Protein AF-A0A329K9L2-F1 (afdb_monomer)

Structure (mmCIF, N/CA/C/O backbone):
data_AF-A0A329K9L2-F1
#
_entry.id   AF-A0A329K9L2-F1
#
loop_
_atom_site.group_PDB
_atom_site.id
_atom_site.type_symbol
_atom_site.label_atom_id
_atom_site.label_alt_id
_atom_site.label_comp_id
_atom_site.label_asym_id
_atom_site.label_entity_id
_atom_site.label_seq_id
_atom_site.pdbx_PDB_ins_code
_atom_site.Cartn_x
_atom_site.Cartn_y
_atom_site.Cartn_z
_atom_site.occupancy
_atom_site.B_iso_or_equiv
_atom_site.auth_seq_id
_atom_site.auth_comp_id
_atom_site.auth_asym_id
_atom_site.auth_atom_id
_atom_site.pdbx_PDB_model_num
ATOM 1 N N . ALA A 1 1 ? -8.186 8.680 18.188 1.00 75.81 1 ALA A N 1
ATOM 2 C CA . ALA A 1 1 ? -8.392 7.376 17.521 1.00 75.81 1 ALA A CA 1
ATOM 3 C C . ALA A 1 1 ? -9.647 6.696 18.078 1.00 75.81 1 ALA A C 1
ATOM 5 O O . ALA A 1 1 ? -9.616 6.230 19.210 1.00 75.81 1 ALA A O 1
ATOM 6 N N . ALA A 1 2 ? -10.760 6.678 17.331 1.00 92.00 2 ALA A N 1
ATOM 7 C CA . ALA A 1 2 ? -12.064 6.234 17.851 1.00 92.00 2 ALA A CA 1
ATOM 8 C C . ALA A 1 2 ? -12.165 4.711 18.087 1.00 92.00 2 ALA A C 1
ATOM 10 O O . ALA A 1 2 ? -12.655 4.294 19.131 1.00 92.00 2 ALA A O 1
ATOM 11 N N . PHE A 1 3 ? -11.651 3.880 17.172 1.00 92.75 3 PHE A N 1
ATOM 12 C CA . PHE A 1 3 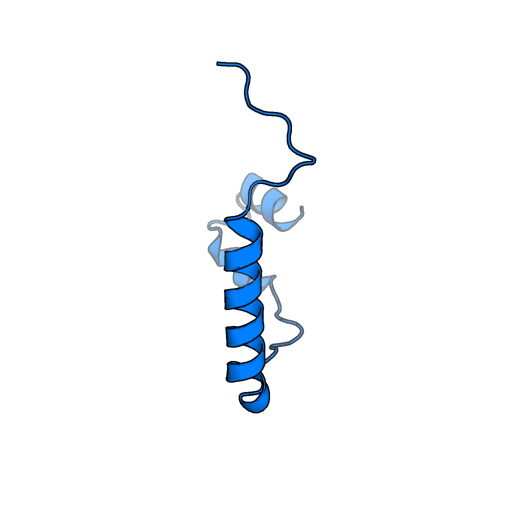? -11.638 2.418 17.340 1.00 92.75 3 PHE A CA 1
ATOM 13 C C . PHE A 1 3 ? -10.794 1.982 18.551 1.00 92.75 3 PHE A C 1
ATOM 15 O O . PHE A 1 3 ? -11.255 1.215 19.389 1.00 92.75 3 PHE A O 1
ATOM 22 N N . LEU A 1 4 ? -9.590 2.548 18.700 1.00 93.06 4 LEU A N 1
ATOM 23 C CA . LEU A 1 4 ? -8.710 2.253 19.837 1.00 93.06 4 LEU A CA 1
ATOM 24 C C . LEU A 1 4 ? -9.323 2.678 21.178 1.00 93.06 4 LEU A C 1
ATOM 26 O O . LEU A 1 4 ? -9.192 1.961 22.165 1.00 93.06 4 LEU A O 1
ATOM 30 N N . ALA A 1 5 ? -10.043 3.803 21.211 1.00 95.19 5 ALA A N 1
ATOM 31 C CA . ALA A 1 5 ? -10.779 4.210 22.403 1.00 95.19 5 ALA A CA 1
ATOM 32 C C . ALA A 1 5 ? -11.864 3.187 22.783 1.00 95.19 5 ALA A C 1
ATOM 34 O O . ALA A 1 5 ? -12.032 2.898 23.961 1.00 95.19 5 ALA A O 1
ATOM 35 N N . ARG A 1 6 ? -12.557 2.590 21.802 1.00 94.31 6 ARG A N 1
ATOM 36 C CA . ARG A 1 6 ? -13.573 1.547 22.032 1.00 94.31 6 ARG A CA 1
ATOM 37 C C . ARG A 1 6 ? -12.974 0.210 22.481 1.00 94.31 6 ARG A C 1
ATOM 39 O O . ARG A 1 6 ? -13.552 -0.417 23.362 1.00 94.31 6 ARG A O 1
ATOM 46 N N . MET A 1 7 ? -11.810 -0.178 21.953 1.00 94.69 7 MET A N 1
ATOM 47 C CA . MET A 1 7 ? -11.028 -1.318 22.466 1.00 94.69 7 MET A CA 1
ATOM 48 C C . MET A 1 7 ? -10.684 -1.127 23.951 1.00 94.69 7 MET A C 1
ATOM 50 O O . MET A 1 7 ? -10.889 -2.031 24.754 1.00 94.69 7 MET A O 1
ATOM 54 N N . ALA A 1 8 ? -10.219 0.068 24.336 1.00 95.69 8 ALA A N 1
ATOM 55 C CA . ALA A 1 8 ? -9.823 0.360 25.716 1.00 95.69 8 ALA A CA 1
ATOM 56 C C . ALA A 1 8 ? -10.982 0.269 26.726 1.00 95.69 8 ALA A C 1
ATOM 58 O O . ALA A 1 8 ? -10.746 -0.006 27.899 1.00 95.69 8 ALA A O 1
ATOM 59 N N . VAL A 1 9 ? -12.225 0.474 26.279 1.00 96.56 9 VAL A N 1
ATOM 60 C CA . VAL A 1 9 ? -13.433 0.340 27.112 1.00 96.56 9 VAL A CA 1
ATOM 61 C C . VAL A 1 9 ? -14.202 -0.968 26.864 1.00 96.56 9 VAL A C 1
ATOM 63 O O . VAL A 1 9 ? -15.350 -1.085 27.281 1.00 96.56 9 VAL A O 1
ATOM 66 N N . GLY A 1 10 ? -13.602 -1.948 26.174 1.00 94.88 10 GLY A N 1
ATOM 67 C CA . GLY A 1 10 ? -14.186 -3.283 25.964 1.00 94.88 10 GLY A CA 1
ATOM 68 C C . GLY A 1 10 ? -15.376 -3.341 24.998 1.00 94.88 10 GLY A C 1
ATOM 69 O O . GLY A 1 10 ? -16.098 -4.333 24.967 1.00 94.88 10 GLY A O 1
ATOM 70 N N . LEU A 1 11 ? -15.598 -2.289 24.205 1.00 93.81 11 LEU A N 1
ATOM 71 C CA . LEU A 1 11 ? -16.655 -2.235 23.182 1.00 93.81 11 LEU A CA 1
ATOM 72 C C . LEU A 1 11 ? -16.245 -2.888 21.851 1.00 93.81 11 LEU A C 1
ATOM 74 O O . LEU A 1 11 ? -17.072 -3.043 20.950 1.00 93.81 11 LEU A O 1
ATOM 78 N N . GLU A 1 12 ? -14.965 -3.213 21.722 1.00 94.75 12 GLU A N 1
ATOM 79 C CA . GLU A 1 12 ? -14.363 -4.033 20.675 1.00 94.75 12 GLU A CA 1
ATOM 80 C C . GLU A 1 12 ? -13.526 -5.094 21.396 1.00 94.75 12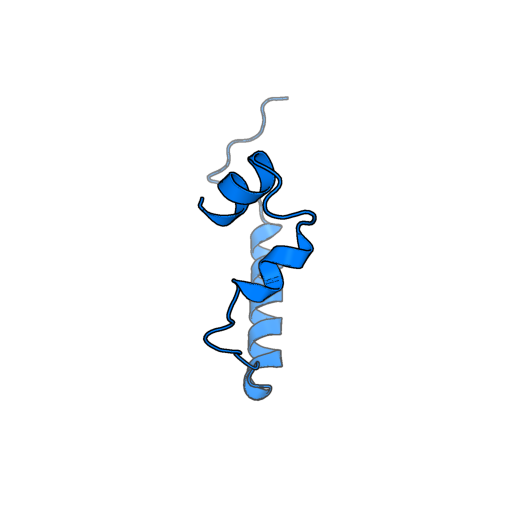 GLU A C 1
ATOM 82 O O . GLU A 1 12 ? -12.943 -4.813 22.447 1.00 94.75 12 GLU A O 1
ATOM 87 N N . THR A 1 13 ? -13.478 -6.305 20.857 1.00 91.00 13 THR A N 1
ATOM 88 C CA . THR A 1 13 ? -12.861 -7.460 21.527 1.00 91.00 13 THR A CA 1
ATOM 89 C C . THR A 1 13 ? -11.544 -7.862 20.880 1.00 91.00 13 THR A C 1
ATOM 91 O O . THR A 1 13 ? -10.645 -8.371 21.550 1.00 91.00 13 THR A O 1
ATOM 94 N N . THR A 1 14 ? -11.405 -7.603 19.579 1.00 94.06 14 THR A N 1
ATOM 95 C CA . THR A 1 14 ? -10.225 -7.958 18.795 1.00 94.06 14 THR A CA 1
ATOM 96 C C . THR A 1 14 ? -9.883 -6.858 17.796 1.00 94.06 14 THR A C 1
ATOM 98 O O . THR A 1 14 ? -10.736 -6.088 17.363 1.00 94.06 14 THR A O 1
ATOM 101 N N . ILE A 1 15 ? -8.628 -6.822 17.342 1.00 92.38 15 ILE A N 1
ATOM 102 C CA . ILE A 1 15 ? -8.220 -5.928 16.247 1.00 92.38 15 ILE A CA 1
ATOM 103 C C . ILE A 1 15 ? -8.988 -6.256 14.950 1.00 92.38 15 ILE A C 1
ATOM 105 O O . ILE A 1 15 ? -9.249 -5.355 14.156 1.00 92.38 15 ILE A O 1
ATOM 109 N N . ALA A 1 16 ? -9.420 -7.509 14.756 1.00 94.62 16 ALA A N 1
ATOM 110 C CA . ALA A 1 16 ? -10.221 -7.914 13.601 1.00 94.62 16 ALA A CA 1
ATOM 111 C C . ALA A 1 16 ? -11.603 -7.232 13.557 1.00 94.62 16 ALA A C 1
ATOM 113 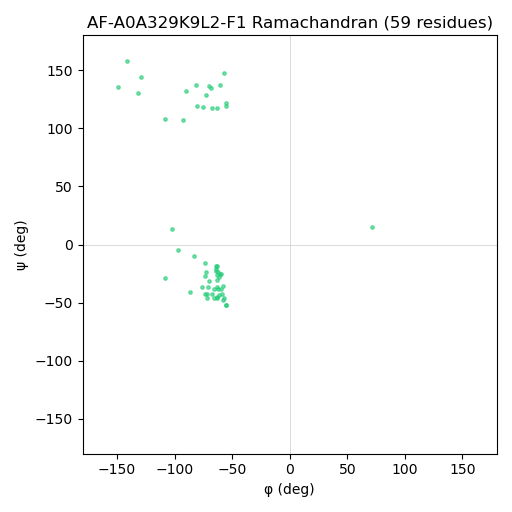O O . ALA A 1 16 ? -12.167 -7.067 12.473 1.00 94.62 16 ALA A O 1
ATOM 114 N N . ASP A 1 17 ? -12.119 -6.728 14.682 1.00 92.62 17 ASP A N 1
ATOM 115 C CA . ASP A 1 17 ? -13.363 -5.950 14.701 1.00 92.62 17 ASP A CA 1
ATOM 116 C C . ASP A 1 17 ? -13.224 -4.629 13.920 1.00 92.62 17 ASP A C 1
ATOM 118 O O . ASP A 1 17 ? -14.221 -4.070 13.461 1.00 92.62 17 ASP A O 1
ATOM 122 N N . ALA A 1 18 ? -11.997 -4.151 13.667 1.00 92.62 18 ALA A N 1
ATOM 123 C CA . ALA A 1 18 ? -11.741 -2.972 12.836 1.00 92.62 18 ALA A CA 1
ATOM 124 C C . ALA A 1 18 ? -12.238 -3.143 11.392 1.00 92.62 18 ALA A C 1
ATOM 126 O O . ALA A 1 18 ? -12.583 -2.155 10.743 1.00 92.62 18 ALA A O 1
ATOM 127 N N . THR A 1 19 ? -12.346 -4.378 10.892 1.00 93.56 19 THR A N 1
ATOM 128 C CA . THR A 1 19 ? -12.771 -4.665 9.510 1.00 93.56 19 THR A CA 1
ATOM 129 C C . THR A 1 19 ? -14.177 -4.124 9.201 1.00 93.56 19 THR A C 1
ATOM 131 O O . THR A 1 19 ? -14.474 -3.787 8.056 1.00 93.56 19 THR A O 1
ATOM 134 N N . ARG A 1 20 ? -15.045 -3.945 10.213 1.00 90.50 20 ARG A N 1
ATOM 135 C CA . ARG A 1 20 ? -16.371 -3.313 10.029 1.00 90.50 20 ARG A CA 1
ATOM 136 C C . ARG A 1 20 ? -16.297 -1.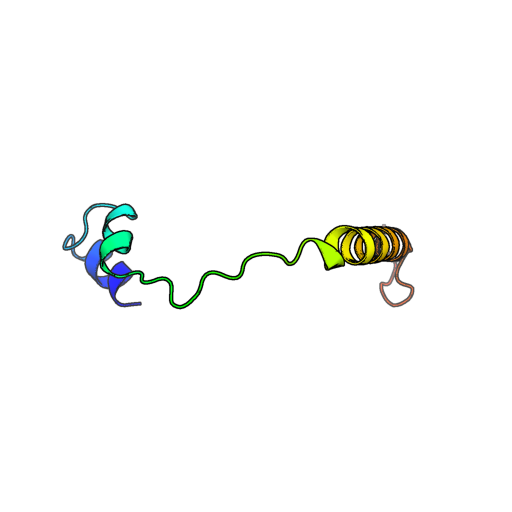796 9.808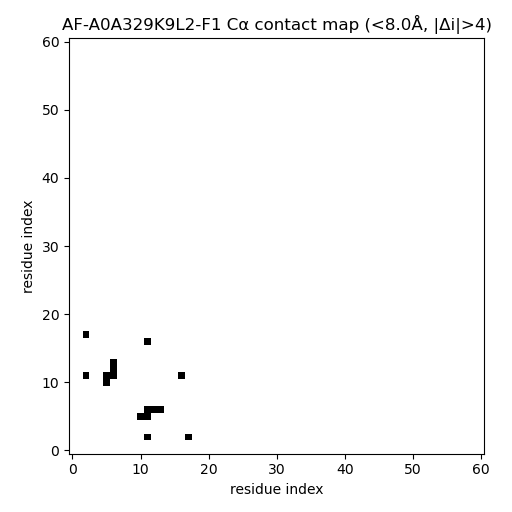 1.00 90.50 20 ARG A C 1
ATOM 138 O O . ARG A 1 20 ? -17.190 -1.252 9.163 1.00 90.50 20 ARG A O 1
ATOM 145 N N . TRP A 1 21 ? -15.250 -1.145 10.322 1.00 93.06 21 TRP A N 1
ATOM 146 C CA . TRP A 1 21 ? -14.997 0.297 10.197 1.00 93.06 21 TRP A CA 1
ATOM 147 C C . TRP A 1 21 ? -14.233 0.629 8.921 1.00 93.06 21 TRP A C 1
ATOM 149 O O . TRP A 1 21 ? -14.509 1.635 8.272 1.00 93.06 21 TRP A O 1
ATOM 159 N N . VAL A 1 22 ? -13.250 -0.202 8.579 1.00 92.94 22 VAL A N 1
ATOM 160 C CA . VAL A 1 22 ? -12.381 0.050 7.435 1.00 92.94 22 VAL A CA 1
ATOM 161 C C . VAL A 1 22 ? -13.170 -0.130 6.139 1.00 92.94 22 VAL A C 1
ATOM 163 O O . VAL A 1 22 ? -13.957 -1.066 5.966 1.00 92.94 22 VAL A O 1
ATOM 166 N N . ARG A 1 23 ? -12.958 0.797 5.209 1.00 94.38 23 ARG A N 1
ATOM 167 C CA . ARG A 1 23 ? -13.448 0.716 3.837 1.00 94.38 23 ARG A CA 1
ATOM 168 C C . ARG A 1 23 ? -12.292 1.039 2.910 1.00 94.38 23 ARG A C 1
ATOM 170 O O . ARG A 1 23 ? -11.603 2.036 3.109 1.00 94.38 23 ARG A O 1
ATOM 177 N N . THR A 1 24 ? -12.089 0.185 1.917 1.00 95.19 24 THR A N 1
ATOM 178 C CA . THR A 1 24 ? -11.156 0.467 0.834 1.00 95.19 24 THR A CA 1
ATOM 179 C C . THR A 1 24 ? -11.845 1.387 -0.157 1.00 95.19 24 THR A C 1
ATOM 181 O O . THR A 1 24 ? -12.871 1.020 -0.719 1.00 95.19 24 THR A O 1
ATOM 184 N N . GLU A 1 25 ? -11.296 2.580 -0.357 1.00 96.38 25 GLU A N 1
ATOM 185 C CA . GLU A 1 25 ? -11.835 3.538 -1.325 1.00 96.38 25 GLU A CA 1
ATOM 186 C C . GLU A 1 25 ? -11.566 3.086 -2.765 1.00 96.38 25 GLU A C 1
ATOM 188 O O . GLU A 1 25 ? -12.461 3.094 -3.605 1.00 96.38 25 GLU A O 1
ATOM 193 N N . ARG A 1 26 ? -10.331 2.656 -3.049 1.00 97.00 26 ARG A N 1
ATOM 194 C CA . ARG A 1 26 ? -9.909 2.238 -4.385 1.00 97.00 26 ARG A CA 1
ATOM 195 C C . ARG A 1 26 ? -8.831 1.167 -4.309 1.00 97.00 26 ARG A C 1
ATOM 197 O O . ARG A 1 26 ? -7.860 1.318 -3.571 1.00 97.00 26 ARG A O 1
ATOM 204 N N . ILE A 1 27 ? -8.982 0.134 -5.130 1.00 96.88 27 ILE A N 1
ATOM 205 C CA . ILE A 1 27 ? -7.902 -0.792 -5.473 1.00 96.88 27 ILE A CA 1
ATOM 206 C C . ILE A 1 27 ? -7.203 -0.246 -6.717 1.00 96.88 27 ILE A C 1
ATOM 208 O O . ILE A 1 27 ? -7.866 0.174 -7.664 1.00 96.88 27 ILE A O 1
ATOM 212 N N . VAL A 1 28 ? -5.874 -0.188 -6.684 1.00 95.88 28 VAL A N 1
ATOM 213 C CA . VAL A 1 28 ? -5.060 0.201 -7.838 1.00 95.88 28 VAL A CA 1
ATOM 214 C C . VAL A 1 28 ? -4.357 -1.047 -8.334 1.00 95.88 28 VAL A C 1
ATOM 216 O O . VAL A 1 28 ? -3.439 -1.537 -7.677 1.00 95.88 28 VAL A O 1
ATOM 219 N N . ASP A 1 29 ? -4.798 -1.544 -9.482 1.00 96.56 29 ASP A N 1
ATOM 220 C CA . ASP A 1 29 ? -4.151 -2.665 -10.147 1.00 96.56 29 ASP A CA 1
ATOM 221 C C . ASP A 1 29 ? -2.928 -2.174 -10.937 1.00 96.56 29 ASP A C 1
ATOM 223 O O . ASP A 1 29 ? -2.989 -1.118 -11.579 1.00 96.56 29 ASP A O 1
ATOM 227 N N . PRO A 1 30 ? -1.798 -2.898 -10.887 1.00 94.44 30 PRO A N 1
ATOM 228 C CA . PRO A 1 30 ? -0.621 -2.540 -11.659 1.00 94.44 30 PRO A CA 1
ATOM 229 C C . PRO A 1 30 ? -0.883 -2.748 -13.151 1.00 94.44 30 PRO A C 1
ATOM 231 O O . PRO A 1 30 ? -1.377 -3.793 -13.571 1.00 94.44 30 PRO A O 1
ATOM 234 N N . ASP A 1 31 ? -0.495 -1.768 -13.962 1.00 96.94 31 ASP A N 1
ATOM 235 C CA . ASP A 1 31 ? -0.498 -1.915 -15.413 1.00 96.94 31 ASP A CA 1
ATOM 236 C C . ASP A 1 31 ? 0.702 -2.789 -15.837 1.00 96.94 31 ASP A C 1
ATOM 238 O O . ASP A 1 31 ? 1.854 -2.400 -15.597 1.00 96.94 31 ASP A O 1
ATOM 242 N N . PRO A 1 32 ? 0.473 -3.962 -16.462 1.00 96.31 32 PRO A N 1
ATOM 243 C CA . PRO A 1 32 ? 1.549 -4.871 -16.845 1.00 96.31 32 PRO A CA 1
ATOM 244 C C . PRO A 1 32 ? 2.524 -4.253 -17.854 1.00 96.31 32 PRO A C 1
ATOM 246 O O . PRO A 1 32 ? 3.685 -4.659 -17.882 1.00 96.31 32 PRO A O 1
ATOM 249 N N . ALA A 1 33 ? 2.113 -3.239 -18.626 1.00 97.56 33 ALA A N 1
ATOM 250 C CA . ALA A 1 33 ? 2.996 -2.537 -19.559 1.00 97.56 33 ALA A CA 1
ATOM 251 C C . ALA A 1 33 ? 4.162 -1.812 -18.858 1.00 97.56 33 ALA A C 1
ATOM 253 O O . ALA A 1 33 ? 5.163 -1.485 -19.493 1.00 97.56 33 ALA A O 1
ATOM 254 N N . TRP A 1 34 ? 4.052 -1.567 -17.548 1.00 97.00 34 TRP A N 1
ATOM 255 C CA . TRP A 1 34 ? 5.072 -0.876 -16.758 1.00 97.00 34 TRP A CA 1
ATOM 256 C C . TRP A 1 34 ? 6.019 -1.816 -16.013 1.00 97.00 34 TRP A C 1
ATOM 258 O O . TRP A 1 34 ? 6.962 -1.322 -15.391 1.00 97.00 34 TRP A O 1
ATOM 268 N N . ALA A 1 35 ? 5.797 -3.133 -16.055 1.00 96.94 35 ALA A N 1
ATOM 269 C CA . ALA A 1 35 ? 6.548 -4.096 -15.248 1.00 96.94 35 ALA A CA 1
ATOM 270 C 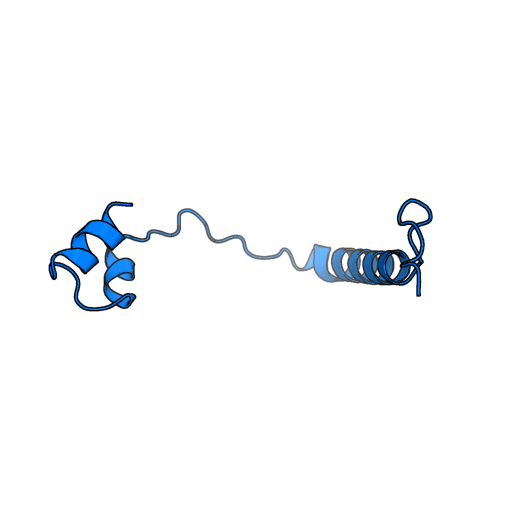C . ALA A 1 35 ? 8.067 -3.978 -15.467 1.00 96.94 35 ALA A C 1
ATOM 272 O O . ALA A 1 35 ? 8.810 -3.754 -14.508 1.00 96.94 35 ALA A O 1
ATOM 273 N N . ASP A 1 36 ? 8.508 -4.010 -16.726 1.0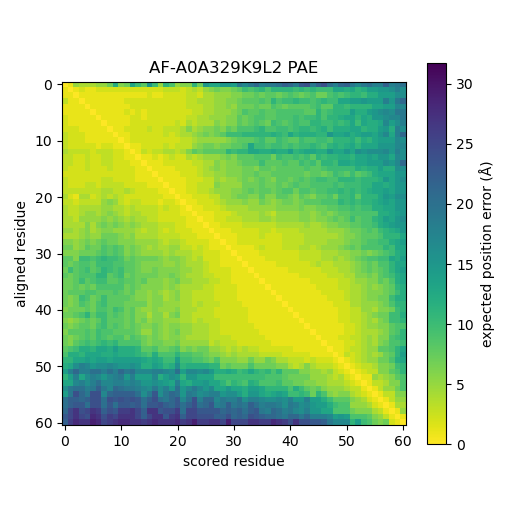0 97.44 36 ASP A N 1
ATOM 274 C CA . ASP A 1 36 ? 9.932 -3.938 -17.076 1.00 97.44 36 ASP A CA 1
ATOM 275 C C . ASP A 1 36 ? 10.534 -2.576 -16.703 1.00 97.44 36 ASP A C 1
ATOM 277 O O . ASP A 1 36 ? 11.560 -2.495 -16.029 1.00 97.44 36 ASP A O 1
ATOM 281 N N . ALA A 1 37 ? 9.835 -1.483 -17.028 1.00 97.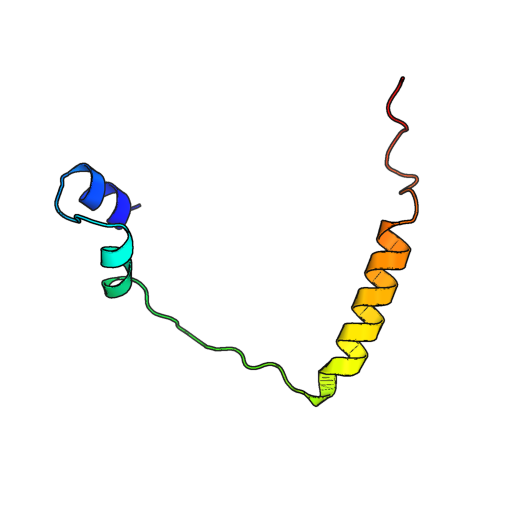62 37 ALA A N 1
ATOM 282 C CA . ALA A 1 37 ? 10.286 -0.128 -16.708 1.00 97.62 37 ALA A CA 1
ATOM 283 C C . ALA A 1 37 ? 10.395 0.128 -15.191 1.00 97.62 37 ALA A C 1
ATOM 285 O O . ALA A 1 37 ? 11.198 0.956 -14.745 1.00 97.62 37 ALA A O 1
ATOM 286 N N . VAL A 1 38 ? 9.563 -0.526 -14.375 1.00 97.69 38 VAL A N 1
ATOM 287 C CA . VAL A 1 38 ? 9.671 -0.502 -12.909 1.00 97.69 38 VAL A CA 1
ATOM 288 C C . VAL A 1 38 ? 10.854 -1.346 -12.443 1.00 97.69 38 VAL A C 1
ATOM 290 O O . VAL A 1 38 ? 11.605 -0.872 -11.588 1.00 97.69 38 VAL A O 1
ATOM 293 N N . GLY A 1 39 ? 11.060 -2.526 -13.032 1.00 97.75 39 GLY A N 1
ATOM 294 C CA . GLY A 1 39 ? 12.212 -3.389 -12.766 1.00 97.75 39 GLY A CA 1
ATOM 295 C C . GLY A 1 39 ? 13.543 -2.667 -12.982 1.00 97.75 39 GLY A C 1
ATOM 296 O O . GLY A 1 39 ? 14.3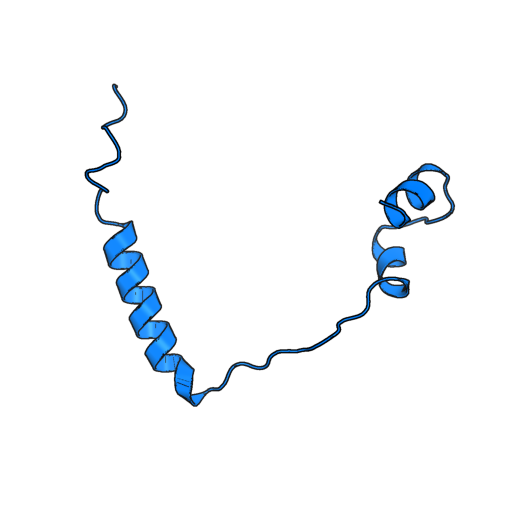51 -2.579 -12.056 1.00 97.75 39 GLY A O 1
ATOM 297 N N . ASP A 1 40 ? 13.723 -2.044 -14.146 1.00 98.06 40 ASP A N 1
ATOM 298 C CA . ASP A 1 40 ? 14.932 -1.279 -14.484 1.00 98.06 40 ASP A CA 1
ATOM 299 C C . ASP A 1 40 ? 15.182 -0.125 -13.506 1.00 98.06 40 ASP A C 1
ATOM 301 O O . ASP A 1 40 ? 16.308 0.128 -13.062 1.00 98.06 40 ASP A O 1
ATOM 305 N N . ARG A 1 41 ? 14.113 0.591 -13.133 1.00 97.81 41 ARG A N 1
ATOM 306 C CA . ARG A 1 41 ? 14.203 1.695 -12.169 1.00 97.81 41 ARG A CA 1
ATOM 307 C C . ARG A 1 41 ? 14.592 1.190 -10.784 1.00 97.81 41 ARG A C 1
ATOM 309 O O . ARG A 1 41 ? 15.362 1.861 -10.099 1.00 97.81 41 ARG A O 1
ATOM 316 N N . TYR A 1 42 ? 14.070 0.037 -10.378 1.00 97.38 42 TYR A N 1
ATOM 317 C CA . TYR A 1 42 ? 14.405 -0.571 -9.100 1.00 97.38 42 TYR A CA 1
ATOM 318 C C . TYR A 1 42 ? 15.861 -1.045 -9.066 1.00 97.38 42 TYR A C 1
ATOM 320 O O . TYR A 1 42 ? 16.560 -0.748 -8.100 1.00 97.38 42 TYR A O 1
ATOM 328 N N . GLN A 1 43 ? 16.359 -1.667 -10.139 1.00 97.88 43 GLN A N 1
ATOM 329 C CA . GLN A 1 43 ? 17.779 -2.028 -10.244 1.00 97.88 43 GLN A CA 1
ATOM 330 C C . GLN A 1 43 ? 18.681 -0.799 -10.108 1.00 97.88 43 GLN A C 1
ATOM 332 O O . GLN A 1 43 ? 19.572 -0.774 -9.261 1.00 97.88 43 GLN A O 1
ATOM 337 N N . ARG A 1 44 ? 18.373 0.284 -10.830 1.00 96.56 44 ARG A N 1
ATOM 338 C CA . ARG A 1 44 ? 19.115 1.547 -10.695 1.00 96.56 44 ARG A CA 1
ATOM 339 C C . ARG A 1 44 ? 19.053 2.118 -9.278 1.00 96.56 44 ARG A C 1
ATOM 341 O O . ARG A 1 44 ? 20.032 2.680 -8.798 1.00 96.56 44 ARG A O 1
ATOM 348 N N . PHE A 1 45 ? 17.908 2.012 -8.605 1.00 95.56 45 PHE A N 1
ATOM 349 C CA . PHE A 1 45 ? 17.785 2.445 -7.215 1.00 95.56 45 PHE A CA 1
ATOM 350 C C . PHE A 1 45 ? 18.727 1.655 -6.298 1.00 95.56 45 PHE A C 1
ATOM 352 O O . PHE A 1 45 ? 19.409 2.267 -5.479 1.00 95.56 45 PHE A O 1
ATOM 359 N N . LEU A 1 46 ? 18.816 0.334 -6.464 1.00 95.75 46 LEU A N 1
ATOM 360 C CA . LEU A 1 46 ? 19.738 -0.503 -5.693 1.00 95.75 46 LEU A CA 1
ATOM 361 C C . LEU A 1 46 ? 21.201 -0.141 -5.970 1.00 95.75 46 LEU A C 1
ATOM 363 O O . LEU A 1 46 ? 21.964 0.054 -5.028 1.00 95.75 46 LEU A O 1
ATOM 367 N N . GLU A 1 47 ? 21.572 0.047 -7.239 1.00 94.75 47 GLU A N 1
ATOM 368 C CA . GLU A 1 47 ? 22.917 0.503 -7.621 1.00 94.75 47 GLU A CA 1
ATOM 369 C C . GLU A 1 47 ? 23.283 1.854 -6.997 1.00 94.75 47 GLU A C 1
ATOM 371 O O . GLU A 1 47 ? 24.447 2.106 -6.686 1.00 94.75 47 GLU A O 1
ATOM 376 N N . LEU A 1 48 ? 22.308 2.755 -6.852 1.00 92.50 48 LEU A N 1
ATOM 377 C CA . LEU A 1 48 ? 22.505 4.043 -6.191 1.00 92.50 48 LEU A CA 1
ATOM 378 C C . LEU A 1 48 ? 22.567 3.902 -4.668 1.00 92.50 48 LEU A C 1
ATOM 380 O O . LEU A 1 48 ? 23.343 4.616 -4.042 1.00 92.50 48 LEU A O 1
ATOM 384 N N . GLY A 1 49 ? 21.775 3.004 -4.081 1.00 89.25 49 GLY A N 1
ATOM 385 C CA . GLY A 1 49 ? 21.749 2.748 -2.640 1.00 89.25 49 GLY A CA 1
ATOM 386 C C . GLY A 1 49 ? 23.010 2.057 -2.117 1.00 89.25 49 GLY A C 1
ATOM 387 O O . GLY A 1 49 ? 23.417 2.322 -0.989 1.00 89.25 49 GLY A O 1
ATOM 388 N N . ASP A 1 50 ? 23.650 1.224 -2.939 1.00 88.06 50 ASP A N 1
ATOM 389 C CA . ASP A 1 50 ? 24.922 0.570 -2.605 1.00 88.06 50 ASP A CA 1
ATOM 390 C C . ASP A 1 50 ? 26.110 1.550 -2.634 1.00 88.06 50 ASP A C 1
ATOM 392 O O . ASP A 1 50 ? 27.121 1.384 -1.948 1.00 88.06 50 ASP A O 1
ATOM 396 N N . ARG A 1 51 ? 25.981 2.652 -3.382 1.00 87.50 51 ARG A N 1
ATOM 397 C CA . ARG A 1 51 ? 26.991 3.710 -3.380 1.00 87.50 51 ARG A CA 1
ATOM 398 C C . ARG A 1 51 ? 26.924 4.472 -2.068 1.00 87.50 51 ARG A C 1
ATOM 400 O O . ARG A 1 51 ? 25.895 5.026 -1.687 1.00 87.50 51 ARG A O 1
ATOM 407 N N . ARG A 1 52 ? 28.081 4.613 -1.421 1.00 82.00 52 ARG A N 1
ATOM 408 C CA . ARG A 1 52 ? 28.223 5.502 -0.272 1.00 82.00 52 ARG A CA 1
ATOM 409 C C . ARG A 1 52 ? 27.778 6.917 -0.647 1.00 82.00 52 ARG A C 1
ATOM 411 O O . ARG A 1 52 ? 28.395 7.571 -1.487 1.00 82.00 52 ARG A O 1
ATOM 418 N N . CYS A 1 53 ? 26.752 7.412 0.037 1.00 81.69 53 CYS A N 1
ATOM 419 C CA . CYS A 1 53 ? 26.354 8.804 -0.086 1.00 81.69 53 CYS A CA 1
ATOM 420 C C . CYS A 1 53 ? 27.450 9.691 0.518 1.00 81.69 53 CYS A C 1
ATOM 422 O O . CYS A 1 53 ? 27.745 9.603 1.710 1.00 81.69 53 CYS A O 1
ATOM 424 N N . SER A 1 54 ? 28.065 10.548 -0.299 1.00 81.06 54 SER A N 1
ATOM 425 C CA . SER A 1 54 ? 29.142 11.445 0.141 1.00 81.06 54 SER A CA 1
ATOM 426 C C . SER A 1 54 ? 28.682 12.466 1.186 1.00 81.06 54 SER A C 1
ATOM 428 O O . SER A 1 54 ? 29.500 12.947 1.964 1.00 81.06 54 SER A O 1
ATOM 430 N N . ALA A 1 55 ? 27.378 12.755 1.244 1.00 83.12 55 ALA A N 1
ATOM 431 C CA . ALA A 1 55 ? 26.774 13.613 2.260 1.00 83.12 55 ALA A CA 1
ATOM 432 C C . ALA A 1 55 ? 26.670 12.944 3.646 1.00 83.12 55 ALA A C 1
ATOM 434 O O . ALA A 1 55 ? 26.470 13.636 4.642 1.00 83.12 55 ALA A O 1
ATOM 435 N N . VAL A 1 56 ? 26.809 11.614 3.732 1.00 81.12 56 VAL A N 1
ATOM 436 C CA . VAL A 1 56 ? 26.814 10.880 5.004 1.00 81.12 56 VAL A CA 1
ATOM 437 C C . VAL A 1 56 ? 28.263 10.729 5.472 1.00 81.12 56 VAL A C 1
ATOM 439 O O . VAL A 1 56 ? 29.062 9.969 4.905 1.00 81.12 56 VAL A O 1
ATOM 442 N N . ALA A 1 57 ? 28.616 11.490 6.513 1.00 78.69 57 ALA A N 1
ATOM 443 C CA . ALA A 1 57 ? 29.932 11.423 7.141 1.00 78.69 57 ALA A CA 1
ATOM 444 C C . ALA A 1 57 ? 30.237 9.988 7.619 1.00 78.69 57 ALA A C 1
ATOM 446 O O . ALA A 1 57 ? 29.317 9.248 7.976 1.00 78.69 57 ALA A O 1
ATOM 447 N N . PRO A 1 58 ? 31.508 9.542 7.605 1.00 76.19 58 PRO A N 1
ATOM 448 C CA . PRO A 1 58 ? 31.857 8.228 8.133 1.00 76.19 58 PRO A CA 1
ATOM 449 C C . PRO A 1 58 ? 31.490 8.157 9.607 1.00 76.19 58 PRO A C 1
ATOM 451 O O . PRO A 1 58 ? 31.753 9.104 10.345 1.00 76.19 58 PRO A O 1
ATOM 454 N N . SER A 1 59 ? 30.911 7.034 10.032 1.00 78.75 59 SER A N 1
ATOM 455 C CA . SER A 1 59 ? 30.855 6.715 11.454 1.00 78.75 59 SER A CA 1
ATOM 456 C C . SER A 1 59 ? 32.284 6.743 11.989 1.00 78.75 59 SER A C 1
ATOM 458 O O . SER A 1 59 ? 33.149 6.041 11.463 1.00 78.75 59 SER A O 1
ATOM 460 N N . ALA A 1 60 ? 32.538 7.594 12.982 1.00 79.00 60 ALA A N 1
ATOM 461 C CA . ALA A 1 60 ? 33.783 7.553 13.729 1.00 79.00 60 ALA A CA 1
ATOM 462 C C . ALA A 1 60 ? 33.831 6.201 14.453 1.00 79.00 60 ALA A C 1
ATOM 464 O O . ALA A 1 60 ? 32.920 5.894 15.224 1.00 79.00 60 ALA A O 1
ATOM 465 N N . ILE A 1 61 ? 34.827 5.382 14.113 1.00 67.56 61 ILE A N 1
ATOM 466 C CA . ILE A 1 61 ? 35.175 4.158 14.846 1.00 67.56 61 ILE A CA 1
ATOM 467 C C . ILE A 1 61 ? 36.041 4.566 16.031 1.00 67.56 61 ILE A C 1
ATOM 469 O O . ILE A 1 61 ? 36.960 5.388 15.805 1.00 67.56 61 ILE A O 1
#

Secondary structure (DSSP, 8-state):
-HHHHHHHTTS--SGGGGGGT-------PPPGGGHHHHHHHHHHHHHHHHSPPTTSPPPP-

Mean predicted aligned error: 7.46 Å

Radius of gyration: 22.28 Å; Cα contacts (8 Å, |Δi|>4): 8; chains: 1; bounding box: 52×22×47 Å

Solvent-accessible surface area (backbone atoms only — not comparable to full-atom values): 4128 Å² total; per-residue (Å²): 113,72,69,62,54,33,41,77,71,66,76,37,91,51,80,74,60,47,62,81,74,60,75,84,90,74,86,83,80,84,62,75,91,46,50,63,66,48,49,56,52,49,53,53,48,50,62,55,66,71,43,82,56,85,88,58,74,78,81,85,128

Foldseek 3Di:
DVVVVCVVVVVDPDPVVCVVVDDDPDDDDDDPVCVVVVVVVVVVVVVVVPDPDPVDDDDDD

InterPro domains:
  IPR043129 ATPase, nucleotide binding domain [SSF53067] (1-48)

Organism: NCBI:txid339268

Sequence (61 aa):
AAFLARMAVGLETTIADATRWVRTERIVDPDPAWADAVGDRYQRFLELGDRRCSAVAPSAI

pLDDT: mean 91.85, std 6.85, range [67.56, 98.06]